Protein AF-A0A167V481-F1 (afdb_monomer_lite)

pLDDT: mean 86.29, std 13.54, range [40.38, 97.44]

Secondary structure (DSSP, 8-state):
----PPPP----GGGSBSSS-HHHHHHHHHHHHHHTT-HHHHHS-SPPPPPPP----------PPPPPPPPTT-SS--HHHHHHHHHHHHHHHHTTBS-TTTTT---SS-HHHHHHT-

Foldseek 3Di:
DDPLQDDADEDDPVQFAAVPPVVSVVVVLCVVCVVQLLNCQQQVVQPQDDPDDDDPDPDDDPPDDPDDADRSNDSHGHNVSQVVSQVSSLSNNVNRHPCCVVQQQDSVDTSNSSNVSD

Organism: NCBI:txid1759441

Sequence (118 aa):
MSSGIPSSWTLSEKDIFSGKKFPRFQLLLNIAAKARGVYGYLDGSITQPTPPIPTPDTAPLTTASPPDPTPWISTTPSSAEWVVRDAYTLSMIVNNVTDTAGLGVKTDGSAHEAYQSL

Structure (mmCIF, N/CA/C/O backbone):
data_AF-A0A167V481-F1
#
_entry.id   AF-A0A167V481-F1
#
loop_
_atom_site.group_PDB
_atom_site.id
_atom_site.type_symbol
_atom_site.label_atom_id
_atom_site.label_alt_id
_atom_site.label_comp_id
_atom_site.label_asym_id
_atom_site.label_entity_id
_atom_site.label_seq_id
_atom_site.pdbx_PDB_ins_code
_atom_site.Cartn_x
_atom_site.Cartn_y
_atom_site.Cartn_z
_atom_site.occupancy
_atom_site.B_iso_or_equiv
_atom_site.auth_seq_id
_atom_site.auth_comp_id
_atom_site.auth_asym_id
_atom_site.auth_atom_id
_atom_site.pdbx_PDB_model_num
ATOM 1 N N . MET A 1 1 ? 25.676 -4.968 0.255 1.00 40.38 1 MET A N 1
ATOM 2 C CA . MET A 1 1 ? 24.639 -4.592 -0.727 1.00 40.38 1 MET A CA 1
ATOM 3 C C . MET A 1 1 ? 23.360 -4.373 0.058 1.00 40.38 1 MET A C 1
ATOM 5 O O . MET A 1 1 ? 22.842 -5.331 0.609 1.00 40.38 1 MET A O 1
ATOM 9 N N . SER A 1 2 ? 22.956 -3.119 0.267 1.00 43.53 2 SER A N 1
ATOM 10 C CA . SER A 1 2 ? 21.758 -2.807 1.056 1.00 43.53 2 SER A CA 1
ATOM 11 C C . SER A 1 2 ? 20.537 -3.169 0.220 1.00 43.53 2 SER A C 1
ATOM 13 O O . SER A 1 2 ? 20.345 -2.575 -0.838 1.00 43.53 2 SER A O 1
ATOM 15 N N . SER A 1 3 ? 19.738 -4.141 0.657 1.00 54.25 3 SER A N 1
ATOM 16 C CA . SER A 1 3 ? 18.423 -4.404 0.071 1.00 54.25 3 SER A CA 1
ATOM 17 C C . SER A 1 3 ? 17.640 -3.090 0.095 1.00 54.25 3 SER A C 1
ATOM 19 O O . SER A 1 3 ? 17.400 -2.551 1.170 1.00 54.25 3 SER A O 1
ATOM 21 N N . GLY A 1 4 ? 17.309 -2.521 -1.066 1.00 75.38 4 GLY A N 1
ATOM 22 C CA . GLY A 1 4 ? 16.676 -1.197 -1.195 1.00 75.38 4 GLY A CA 1
ATOM 23 C C . GLY A 1 4 ? 15.232 -1.117 -0.684 1.00 75.38 4 GLY A C 1
ATOM 24 O O . GLY A 1 4 ? 14.501 -0.219 -1.088 1.00 75.38 4 GLY A O 1
ATOM 25 N N . ILE A 1 5 ? 14.810 -2.063 0.159 1.00 81.06 5 ILE A N 1
ATOM 26 C CA . ILE A 1 5 ? 13.472 -2.136 0.740 1.00 81.06 5 ILE A CA 1
ATOM 27 C C . ILE A 1 5 ? 13.448 -1.237 1.987 1.00 81.06 5 ILE A C 1
ATOM 29 O O . ILE A 1 5 ? 14.274 -1.428 2.885 1.00 81.06 5 ILE A O 1
ATOM 33 N N . PRO A 1 6 ? 12.529 -0.262 2.081 1.00 86.75 6 PRO A N 1
ATOM 34 C CA . PRO A 1 6 ? 12.387 0.573 3.263 1.00 86.75 6 PRO A CA 1
ATOM 35 C C . PRO A 1 6 ? 11.982 -0.244 4.493 1.00 86.75 6 PRO A C 1
ATOM 37 O O . PRO A 1 6 ? 11.333 -1.284 4.392 1.00 86.75 6 PRO A O 1
ATOM 40 N N . SER A 1 7 ? 12.298 0.267 5.683 1.00 89.25 7 SER A N 1
ATOM 41 C CA . SER A 1 7 ? 11.862 -0.352 6.937 1.00 89.25 7 SER A CA 1
ATOM 42 C C . SER A 1 7 ? 10.336 -0.422 7.033 1.00 89.25 7 SER A C 1
ATOM 44 O O . SER A 1 7 ? 9.617 0.462 6.543 1.00 89.25 7 SER A O 1
ATOM 46 N N . SER A 1 8 ? 9.838 -1.473 7.688 1.00 88.56 8 SER A N 1
ATOM 47 C CA . SER A 1 8 ? 8.413 -1.646 7.966 1.00 88.56 8 SER A CA 1
ATOM 48 C C . SER A 1 8 ? 7.833 -0.425 8.682 1.00 88.56 8 SER A C 1
ATOM 50 O O . SER A 1 8 ? 8.521 0.265 9.439 1.00 88.56 8 SER A O 1
ATOM 52 N N . TRP A 1 9 ? 6.553 -0.157 8.443 1.00 93.00 9 TRP A N 1
ATOM 53 C CA . TRP A 1 9 ? 5.825 0.928 9.090 1.00 93.00 9 TRP A CA 1
ATOM 54 C C . TRP A 1 9 ? 4.661 0.380 9.905 1.00 93.00 9 TRP A C 1
ATOM 56 O O . TRP A 1 9 ? 3.786 -0.301 9.370 1.00 93.00 9 TRP A O 1
ATOM 66 N N . THR A 1 10 ? 4.651 0.709 11.191 1.00 92.12 10 THR A N 1
ATOM 67 C CA . THR A 1 10 ? 3.576 0.371 12.118 1.00 92.12 10 THR A CA 1
ATOM 68 C C . THR A 1 10 ? 3.192 1.589 12.948 1.00 92.12 10 THR A C 1
ATOM 70 O O . THR A 1 10 ? 4.012 2.463 13.245 1.00 92.12 10 THR A O 1
ATOM 73 N N . LEU A 1 11 ? 1.915 1.662 13.293 1.00 90.12 11 LEU A N 1
ATOM 74 C CA . LEU A 1 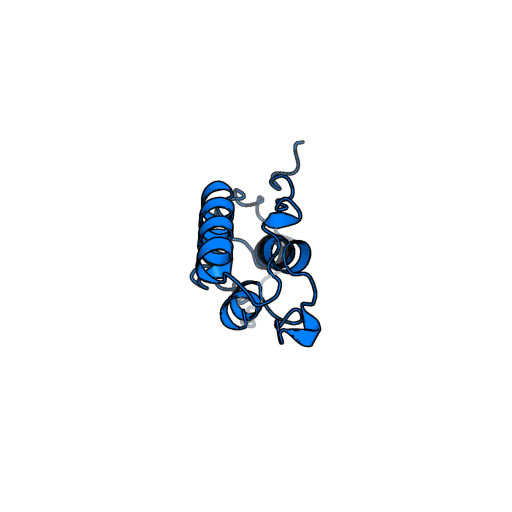11 ? 1.329 2.650 14.177 1.00 90.12 11 LEU A CA 1
ATOM 75 C C . LEU A 1 11 ? 1.453 2.182 15.628 1.00 90.12 11 LEU A C 1
ATOM 77 O O . LEU A 1 11 ? 1.536 0.992 15.923 1.00 90.12 11 LEU A O 1
ATOM 81 N N . SER A 1 12 ? 1.439 3.136 16.556 1.00 87.62 12 SER A N 1
ATOM 82 C CA . SER A 1 12 ? 1.223 2.810 17.966 1.00 87.62 12 SER A CA 1
ATOM 83 C C . SER A 1 12 ? -0.197 2.272 18.165 1.00 87.62 12 SER A C 1
ATOM 85 O O . SER A 1 12 ? -1.109 2.693 17.457 1.00 87.62 12 SER A O 1
ATOM 87 N N . GLU A 1 13 ? -0.413 1.432 19.179 1.00 84.56 13 GLU A N 1
ATOM 88 C CA . GLU A 1 13 ? -1.705 0.767 19.440 1.00 84.56 13 GLU A CA 1
ATOM 89 C C . GLU A 1 13 ? -2.918 1.713 19.422 1.00 84.56 13 GLU A C 1
ATOM 91 O O . GLU A 1 13 ? -3.966 1.388 18.875 1.00 84.56 13 GLU A O 1
ATOM 96 N N . LYS A 1 14 ? -2.760 2.933 19.950 1.00 83.94 14 LYS A N 1
ATOM 97 C CA . LYS A 1 14 ? -3.812 3.968 19.989 1.00 83.94 14 LYS A CA 1
ATOM 98 C C . LYS A 1 14 ? -4.277 4.474 18.613 1.00 83.94 14 LYS A C 1
ATOM 100 O O . LYS A 1 14 ? -5.325 5.120 18.532 1.00 83.94 14 LYS A O 1
ATOM 105 N N . ASP A 1 15 ? -3.465 4.269 17.578 1.00 85.56 15 ASP A N 1
ATOM 106 C CA . ASP A 1 15 ? -3.674 4.753 16.212 1.00 85.56 15 ASP A CA 1
ATOM 107 C C . ASP A 1 15 ? -3.987 3.605 15.227 1.00 85.56 15 ASP A C 1
ATOM 109 O O . ASP A 1 15 ? -4.314 3.891 14.076 1.00 85.56 15 ASP A O 1
ATOM 113 N N . ILE A 1 16 ? -3.946 2.335 15.665 1.00 88.31 16 ILE A N 1
ATOM 114 C CA . ILE A 1 16 ? -4.348 1.175 14.850 1.00 88.31 16 ILE A CA 1
ATOM 115 C C . ILE A 1 16 ? -5.826 1.308 14.454 1.00 88.31 16 ILE A C 1
ATOM 117 O O . ILE A 1 16 ? -6.690 1.664 15.268 1.00 88.31 16 ILE A O 1
ATOM 121 N N . PHE A 1 17 ? -6.127 1.018 13.189 1.00 88.81 17 PHE A N 1
ATOM 122 C CA . PHE A 1 17 ? -7.486 1.081 12.677 1.00 88.81 17 PHE A CA 1
ATOM 123 C C . PHE A 1 17 ? -8.325 -0.090 13.190 1.00 88.81 17 PHE A C 1
ATOM 125 O O . PHE A 1 17 ? -7.985 -1.257 13.020 1.00 88.81 17 PHE A O 1
ATOM 132 N N . SER A 1 18 ? -9.452 0.250 13.808 1.00 87.19 18 SER A N 1
ATOM 133 C CA . SER A 1 18 ? -10.422 -0.691 14.387 1.00 87.19 18 SER A CA 1
ATOM 134 C C . SER A 1 18 ? -11.827 -0.488 13.803 1.00 87.19 18 SER A C 1
ATOM 136 O O . SER A 1 18 ? -12.829 -0.683 14.486 1.00 87.19 18 SER A O 1
ATOM 138 N N . GLY A 1 19 ? -11.918 0.024 12.568 1.00 82.44 19 GLY A N 1
ATOM 139 C CA . GLY A 1 19 ? -13.182 0.450 11.949 1.00 82.44 19 GLY A CA 1
ATOM 140 C C . GLY A 1 19 ? -13.654 1.847 12.379 1.00 82.44 19 GLY A C 1
ATOM 141 O O . GLY A 1 19 ? -14.656 2.360 11.888 1.00 82.44 19 GLY A O 1
ATOM 142 N N . LYS A 1 20 ? -12.936 2.505 13.298 1.00 79.62 20 LYS A N 1
ATOM 143 C CA . LYS A 1 20 ? -13.208 3.876 13.761 1.00 79.62 20 LYS A CA 1
ATOM 144 C C . LYS A 1 20 ? -12.065 4.803 13.361 1.00 79.62 20 LYS A C 1
ATOM 146 O O . LYS A 1 20 ? -10.919 4.379 13.271 1.00 79.62 20 LYS A O 1
ATOM 151 N N . LYS A 1 21 ? -12.361 6.099 13.196 1.00 78.69 21 LYS A N 1
ATOM 152 C CA . LYS A 1 21 ? -11.372 7.146 12.856 1.00 78.69 21 LYS A CA 1
ATOM 153 C C . LYS A 1 21 ? -10.658 6.914 11.511 1.00 78.69 21 LYS A C 1
ATOM 155 O O . LYS A 1 21 ? -9.488 7.273 11.375 1.00 78.69 21 LYS A O 1
ATOM 160 N N . PHE A 1 22 ? -11.380 6.392 10.516 1.00 85.62 22 PHE A N 1
ATOM 161 C CA . PHE A 1 22 ? -10.861 6.164 9.162 1.00 85.62 22 PHE A CA 1
ATOM 162 C C . PHE A 1 22 ? -10.078 7.364 8.584 1.00 85.62 22 PHE A C 1
ATOM 164 O O . PHE A 1 22 ? -8.942 7.153 8.167 1.00 85.62 22 PHE A O 1
ATOM 171 N N . PRO A 1 23 ? -10.541 8.633 8.684 1.00 91.06 23 PRO A N 1
ATOM 172 C CA . PRO A 1 23 ? -9.787 9.767 8.135 1.00 91.06 23 PRO A CA 1
ATOM 173 C C . PRO A 1 23 ? -8.382 9.945 8.730 1.00 91.06 23 PRO A C 1
ATOM 175 O O . PRO A 1 23 ? -7.455 10.358 8.037 1.00 91.06 23 PRO A O 1
ATOM 178 N N . ARG A 1 24 ? -8.196 9.625 10.021 1.00 90.88 24 ARG A N 1
ATOM 179 C CA . ARG A 1 24 ? -6.885 9.721 10.680 1.00 90.88 24 ARG A CA 1
ATOM 180 C C . ARG A 1 24 ? -5.961 8.603 10.216 1.00 90.88 24 ARG A C 1
ATOM 182 O O . ARG A 1 24 ? -4.806 8.875 9.902 1.00 90.88 24 ARG A O 1
ATOM 189 N N . PHE A 1 25 ? -6.466 7.373 10.171 1.00 92.19 25 PHE A N 1
ATOM 190 C CA . PHE A 1 25 ? -5.708 6.232 9.667 1.00 92.19 25 PHE A CA 1
ATOM 191 C C . PHE A 1 25 ? -5.291 6.449 8.204 1.00 92.19 25 PHE A C 1
ATOM 193 O O . PHE A 1 25 ? -4.107 6.359 7.884 1.00 92.19 25 PHE A O 1
ATOM 200 N N . GLN A 1 26 ? -6.237 6.854 7.353 1.00 93.94 26 GLN A N 1
ATOM 201 C CA . GLN A 1 26 ? -6.004 7.143 5.940 1.00 93.94 26 GLN A CA 1
ATOM 202 C C . GLN A 1 26 ? -4.940 8.233 5.742 1.00 93.94 26 GLN A C 1
ATOM 204 O O . GLN A 1 26 ? -4.039 8.079 4.918 1.00 93.94 26 GLN A O 1
ATOM 209 N N . LEU A 1 27 ? -4.992 9.317 6.525 1.00 94.62 27 LEU A N 1
ATOM 210 C CA . LEU A 1 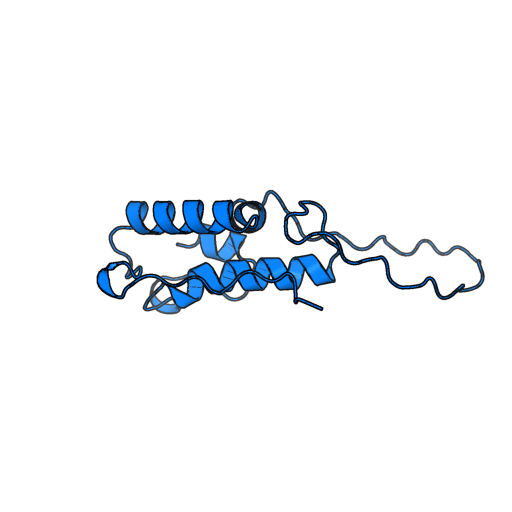27 ? -3.979 10.374 6.491 1.00 94.62 27 LEU A CA 1
ATOM 211 C C . LEU A 1 27 ? -2.577 9.831 6.806 1.00 94.62 27 LEU A C 1
ATOM 213 O O . LEU A 1 27 ? -1.626 10.119 6.077 1.00 94.62 27 LEU A O 1
ATOM 217 N N . LEU A 1 28 ? -2.448 9.052 7.884 1.00 95.44 28 LEU A N 1
ATOM 218 C CA . LEU A 1 28 ? -1.166 8.500 8.325 1.00 95.44 28 LEU A CA 1
ATOM 219 C C . LEU A 1 28 ? -0.597 7.506 7.305 1.00 95.44 28 LEU A C 1
ATOM 221 O O . LEU A 1 28 ? 0.585 7.600 6.968 1.00 95.44 28 LEU A O 1
ATOM 225 N N . LEU A 1 29 ? -1.440 6.619 6.768 1.00 96.25 29 LEU A N 1
ATOM 226 C CA . LEU A 1 29 ? -1.065 5.663 5.725 1.00 96.25 29 LEU A CA 1
ATOM 227 C C . LEU A 1 29 ? -0.584 6.383 4.459 1.00 96.25 29 LEU A C 1
ATOM 229 O O . LEU A 1 29 ? 0.495 6.078 3.949 1.00 96.25 29 LEU A O 1
ATOM 233 N N . ASN A 1 30 ? -1.319 7.399 3.998 1.00 96.75 30 ASN A N 1
ATOM 234 C CA . ASN A 1 30 ? -0.954 8.162 2.805 1.00 96.75 30 ASN A CA 1
ATOM 235 C C . ASN A 1 30 ? 0.389 8.892 2.975 1.00 96.75 30 ASN A C 1
ATOM 237 O O . ASN A 1 30 ? 1.213 8.885 2.059 1.00 96.75 30 ASN A O 1
ATOM 241 N N . ILE A 1 31 ? 0.638 9.508 4.137 1.00 96.56 31 ILE A N 1
ATOM 242 C CA . ILE A 1 31 ? 1.924 10.164 4.434 1.00 96.56 31 ILE A CA 1
ATOM 243 C C . ILE A 1 31 ? 3.057 9.133 4.449 1.00 96.56 31 ILE A C 1
ATOM 245 O O . ILE A 1 31 ? 4.095 9.351 3.820 1.00 96.56 31 ILE A O 1
ATOM 249 N N . ALA A 1 32 ? 2.858 8.002 5.129 1.00 96.56 32 ALA A N 1
ATOM 250 C CA . ALA A 1 32 ? 3.869 6.958 5.236 1.00 96.56 32 ALA A CA 1
ATOM 251 C C . ALA A 1 32 ? 4.215 6.342 3.872 1.00 96.56 32 ALA A C 1
ATOM 253 O O . ALA A 1 32 ? 5.395 6.119 3.591 1.00 96.56 32 ALA A O 1
ATOM 254 N N . ALA A 1 33 ? 3.211 6.114 3.021 1.00 96.50 33 ALA A N 1
ATOM 255 C CA . ALA A 1 33 ? 3.389 5.570 1.679 1.00 96.50 33 ALA A CA 1
ATOM 256 C C . ALA A 1 33 ? 4.117 6.553 0.752 1.00 96.50 33 ALA A C 1
ATOM 258 O O . ALA A 1 33 ? 5.031 6.155 0.028 1.00 96.50 33 ALA A O 1
ATOM 259 N N . LYS A 1 34 ? 3.782 7.851 0.818 1.00 96.25 34 LYS A N 1
ATOM 260 C CA . LYS A 1 34 ? 4.497 8.907 0.077 1.00 96.25 34 LYS A CA 1
ATOM 261 C C . LYS A 1 34 ? 5.957 9.009 0.506 1.00 96.25 34 LYS A C 1
ATOM 263 O O . LYS A 1 34 ? 6.835 9.032 -0.349 1.00 96.25 34 LYS A O 1
ATOM 268 N N . ALA A 1 35 ? 6.228 8.979 1.812 1.00 94.94 35 ALA A N 1
ATOM 269 C CA . ALA A 1 35 ? 7.592 9.006 2.346 1.00 94.94 35 ALA A CA 1
ATOM 270 C C . ALA A 1 35 ? 8.444 7.799 1.903 1.00 94.94 35 ALA A C 1
ATOM 272 O O . ALA A 1 35 ? 9.669 7.875 1.904 1.00 94.94 35 ALA A O 1
ATOM 273 N N . ARG A 1 36 ? 7.798 6.691 1.521 1.00 94.75 36 ARG A N 1
ATOM 274 C CA . ARG A 1 36 ? 8.436 5.445 1.070 1.00 94.75 36 ARG A CA 1
ATOM 275 C C . ARG A 1 36 ? 8.390 5.242 -0.443 1.00 94.75 36 ARG A C 1
ATOM 277 O O . ARG A 1 36 ? 8.872 4.220 -0.912 1.00 94.75 36 ARG A O 1
ATOM 284 N N . GLY A 1 37 ? 7.814 6.175 -1.202 1.00 94.81 37 GLY A N 1
ATOM 285 C CA . GLY A 1 37 ? 7.695 6.065 -2.659 1.00 94.81 37 GLY A CA 1
ATOM 286 C C . GLY A 1 37 ? 6.746 4.965 -3.147 1.00 94.81 37 GLY A C 1
ATOM 287 O O . GLY A 1 37 ? 6.852 4.553 -4.294 1.00 94.81 37 GLY A O 1
ATOM 288 N N . VAL A 1 38 ? 5.823 4.491 -2.303 1.00 96.50 38 VAL A N 1
ATOM 289 C CA . VAL A 1 38 ? 4.883 3.404 -2.645 1.00 96.50 38 VAL A CA 1
ATOM 290 C C . VAL A 1 38 ? 3.424 3.853 -2.730 1.00 96.50 38 VAL A C 1
ATOM 292 O O . VAL A 1 38 ? 2.522 3.040 -2.890 1.00 96.50 38 VAL A O 1
ATOM 295 N N . TYR A 1 39 ? 3.166 5.161 -2.663 1.00 97.31 39 TYR A N 1
ATOM 296 C CA . TYR A 1 39 ? 1.806 5.701 -2.773 1.00 97.31 39 TYR A CA 1
ATOM 297 C C . TYR A 1 39 ? 1.091 5.266 -4.064 1.00 97.31 39 TYR A C 1
ATOM 299 O O . TYR A 1 39 ? -0.109 5.016 -4.030 1.00 97.31 39 TYR A O 1
ATOM 307 N N . GLY A 1 40 ? 1.837 5.085 -5.159 1.00 96.88 40 GLY A N 1
ATOM 308 C CA . GLY A 1 40 ? 1.283 4.644 -6.438 1.00 96.88 40 GLY A CA 1
ATOM 309 C C . GLY A 1 40 ? 0.651 3.244 -6.430 1.00 96.88 40 GLY A C 1
ATOM 310 O O . GLY A 1 40 ? -0.189 2.937 -7.269 1.00 96.88 40 GLY A O 1
ATOM 311 N N . TYR A 1 41 ? 1.029 2.396 -5.468 1.00 97.25 41 TYR A N 1
ATOM 312 C CA . TYR A 1 41 ? 0.420 1.077 -5.264 1.00 97.25 41 TYR A CA 1
ATOM 313 C C . TYR A 1 41 ? -0.880 1.172 -4.451 1.00 97.25 41 TYR A C 1
ATOM 315 O O . TYR A 1 41 ? -1.748 0.321 -4.594 1.00 97.25 41 TYR A O 1
ATOM 323 N N . LEU A 1 42 ? -1.047 2.216 -3.624 1.00 96.75 42 LEU A N 1
ATOM 324 C CA . LEU A 1 42 ? -2.303 2.475 -2.907 1.00 96.75 42 LEU A CA 1
ATOM 325 C C . LEU A 1 42 ? -3.354 3.103 -3.823 1.00 96.75 42 LEU A C 1
ATOM 327 O O . LEU A 1 42 ? -4.512 2.693 -3.808 1.00 96.75 42 LEU A O 1
ATOM 331 N N . ASP A 1 43 ? -2.971 4.109 -4.612 1.00 96.69 43 ASP A N 1
ATOM 332 C CA . ASP A 1 43 ? -3.908 4.815 -5.496 1.00 96.69 43 ASP A CA 1
ATOM 333 C C . ASP A 1 43 ? -4.144 4.102 -6.838 1.00 96.69 43 ASP A C 1
ATOM 335 O O . ASP A 1 43 ? -5.071 4.463 -7.560 1.00 96.69 43 ASP A O 1
ATOM 339 N N . GLY A 1 44 ? -3.353 3.066 -7.137 1.00 95.44 44 GLY A N 1
ATOM 340 C CA . GLY A 1 44 ? -3.469 2.253 -8.346 1.00 95.44 44 GLY A CA 1
ATOM 341 C C . GLY A 1 44 ? -2.783 2.852 -9.578 1.00 95.44 44 GLY A C 1
ATOM 342 O O . GLY A 1 44 ? -2.915 2.303 -10.670 1.00 95.44 44 GLY A O 1
ATOM 343 N N . SER A 1 45 ? -2.040 3.954 -9.437 1.00 97.00 45 SER A N 1
ATOM 344 C CA . SER A 1 45 ? -1.304 4.573 -10.550 1.00 97.00 45 SER A CA 1
ATOM 345 C C . SER A 1 45 ? -0.106 3.745 -11.033 1.00 97.00 45 SER A C 1
ATOM 347 O O . SER A 1 45 ? 0.299 3.883 -12.188 1.00 97.00 45 SER A O 1
ATOM 349 N N . ILE A 1 46 ? 0.447 2.868 -10.188 1.00 96.38 46 ILE A N 1
ATOM 350 C CA . ILE A 1 46 ? 1.491 1.905 -10.566 1.00 96.38 46 ILE A CA 1
ATOM 351 C C . ILE A 1 46 ? 0.842 0.534 -10.776 1.00 96.38 46 ILE A C 1
ATOM 353 O O . ILE A 1 46 ? 0.692 -0.260 -9.847 1.00 96.38 46 ILE A O 1
ATOM 357 N N . THR A 1 47 ? 0.462 0.243 -12.016 1.00 94.38 47 THR A N 1
ATOM 358 C CA . THR A 1 47 ? -0.156 -1.033 -12.404 1.00 94.38 47 THR A CA 1
ATOM 359 C C . THR A 1 47 ? 0.878 -2.130 -12.628 1.00 94.38 47 THR A C 1
ATOM 361 O O . THR A 1 47 ? 1.998 -1.850 -13.063 1.00 94.38 47 THR A O 1
ATOM 364 N N . GLN A 1 48 ? 0.487 -3.388 -12.412 1.00 92.75 48 GLN A N 1
ATOM 365 C CA . GLN A 1 48 ? 1.349 -4.528 -12.708 1.00 92.75 48 GLN A CA 1
ATOM 366 C C . GLN A 1 48 ? 1.727 -4.543 -14.201 1.00 92.75 48 GLN A C 1
ATOM 368 O O . GLN A 1 48 ? 0.837 -4.539 -15.058 1.00 92.75 48 GLN A O 1
ATOM 373 N N . PRO A 1 49 ? 3.027 -4.586 -14.545 1.00 89.81 49 PRO A N 1
ATOM 374 C CA . PRO A 1 49 ? 3.455 -4.706 -15.931 1.00 89.81 49 PRO A CA 1
ATOM 375 C C . PRO A 1 49 ? 2.921 -6.001 -16.548 1.00 89.81 49 PRO A C 1
ATOM 377 O O . PRO A 1 49 ? 3.156 -7.093 -16.022 1.00 89.81 49 PRO A O 1
ATOM 380 N N . THR A 1 50 ? 2.230 -5.886 -17.682 1.00 82.12 50 THR A N 1
ATOM 381 C CA . THR A 1 50 ? 1.823 -7.050 -18.478 1.00 82.12 50 THR A CA 1
ATOM 382 C C . THR A 1 50 ? 3.045 -7.572 -19.239 1.00 82.12 50 THR A C 1
ATOM 384 O O . THR A 1 50 ? 3.687 -6.785 -19.940 1.00 82.12 50 THR A O 1
ATOM 387 N N . PRO A 1 51 ? 3.410 -8.862 -19.118 1.00 68.00 51 PRO A N 1
ATOM 388 C CA . PRO A 1 51 ? 4.491 -9.414 -19.921 1.00 68.00 51 PRO A CA 1
ATOM 389 C C . PRO A 1 51 ? 4.123 -9.330 -21.411 1.00 68.00 51 PRO A C 1
ATOM 391 O O . PRO A 1 51 ? 2.962 -9.563 -21.763 1.00 68.00 51 PRO A O 1
ATOM 394 N N . PRO A 1 52 ? 5.074 -8.998 -22.301 1.00 65.38 52 PRO A N 1
ATOM 395 C CA . PRO A 1 52 ? 4.807 -9.008 -23.731 1.00 65.38 52 PRO A CA 1
ATOM 396 C C . PRO A 1 52 ? 4.364 -10.411 -24.164 1.00 65.38 52 PRO A C 1
ATOM 398 O O . PRO A 1 52 ? 4.971 -11.412 -23.779 1.00 65.38 52 PRO A O 1
ATOM 401 N N . ILE A 1 53 ? 3.294 -10.481 -24.959 1.00 67.06 53 ILE A N 1
ATOM 402 C CA . ILE A 1 53 ? 2.850 -11.727 -25.591 1.00 67.06 53 ILE A CA 1
ATOM 403 C C . ILE A 1 53 ? 3.986 -12.194 -26.511 1.00 67.06 53 ILE A C 1
ATOM 405 O O . ILE A 1 53 ? 4.432 -11.397 -27.340 1.00 67.06 53 ILE A O 1
ATOM 409 N N . PRO A 1 54 ? 4.469 -13.444 -26.397 1.00 58.69 54 PRO A N 1
ATOM 410 C CA . PRO A 1 54 ? 5.500 -13.940 -27.292 1.00 58.69 54 PRO A CA 1
ATOM 411 C C . PRO A 1 54 ? 4.946 -13.993 -28.720 1.00 58.69 54 PRO A C 1
ATOM 413 O O . PRO A 1 54 ? 4.097 -14.824 -29.043 1.00 58.69 54 PRO A O 1
ATOM 416 N N . THR A 1 55 ? 5.416 -13.096 -29.584 1.00 55.50 55 THR A N 1
ATOM 417 C CA . THR A 1 55 ? 5.291 -13.255 -31.031 1.00 55.50 55 THR A CA 1
ATOM 418 C C . THR A 1 55 ? 6.189 -14.417 -31.463 1.00 55.50 55 THR A C 1
ATOM 420 O O . THR A 1 55 ? 7.339 -14.482 -31.023 1.00 55.50 55 THR A O 1
ATOM 423 N N . PRO A 1 56 ? 5.704 -15.356 -32.296 1.00 56.91 56 PRO A N 1
ATOM 424 C CA . PRO A 1 56 ? 6.539 -16.427 -32.818 1.00 56.91 56 PRO A CA 1
ATOM 425 C C . PRO A 1 56 ? 7.519 -15.832 -33.833 1.00 56.91 56 PRO A C 1
ATOM 427 O O . PRO A 1 56 ? 7.201 -15.725 -35.013 1.00 56.91 56 PRO A O 1
ATOM 430 N N . ASP A 1 57 ? 8.696 -15.419 -33.367 1.00 55.22 57 ASP A N 1
ATOM 431 C CA . ASP A 1 57 ? 9.805 -15.038 -34.234 1.00 55.22 57 ASP A CA 1
ATOM 432 C C . ASP A 1 57 ? 10.954 -16.039 -34.082 1.00 55.22 57 ASP A C 1
ATOM 434 O O . ASP A 1 57 ? 11.354 -16.423 -32.979 1.00 55.22 57 ASP A O 1
ATOM 438 N N . THR A 1 58 ? 11.435 -16.526 -35.221 1.00 54.31 58 THR A N 1
ATOM 439 C CA . THR A 1 58 ? 12.375 -17.650 -35.344 1.00 54.31 58 THR A CA 1
ATOM 440 C C . THR A 1 58 ? 13.807 -17.138 -35.173 1.00 54.31 58 THR A C 1
ATOM 442 O O . THR A 1 58 ? 14.611 -17.188 -36.102 1.00 54.31 58 THR A O 1
ATOM 445 N N . ALA A 1 59 ? 14.128 -16.604 -33.994 1.00 61.50 59 ALA A N 1
ATOM 446 C CA . ALA A 1 59 ? 15.473 -16.144 -33.654 1.00 61.50 59 ALA A CA 1
ATOM 447 C C . ALA A 1 59 ? 16.093 -17.025 -32.549 1.00 61.50 59 ALA A C 1
ATOM 449 O O . ALA A 1 59 ? 15.380 -17.453 -31.638 1.00 61.50 59 ALA A O 1
ATOM 450 N N . PRO A 1 60 ? 17.408 -17.321 -32.597 1.00 53.94 60 PRO A N 1
ATOM 451 C CA . PRO A 1 60 ? 18.073 -18.110 -31.561 1.00 53.94 60 PRO A CA 1
ATOM 452 C C . PRO A 1 60 ? 17.915 -17.448 -30.187 1.00 53.94 60 PRO A C 1
ATOM 454 O O . PRO A 1 60 ? 18.150 -16.247 -30.062 1.00 53.94 60 PRO A O 1
ATOM 457 N N . LEU A 1 61 ? 17.565 -18.232 -29.157 1.00 58.78 61 LEU A N 1
ATOM 458 C CA . LEU A 1 61 ? 17.582 -17.795 -27.757 1.00 58.78 61 LEU A CA 1
ATOM 459 C C . LEU A 1 61 ? 19.017 -17.399 -27.370 1.00 58.78 61 LEU A C 1
ATOM 461 O O . LEU A 1 61 ? 19.816 -18.225 -26.928 1.00 58.78 61 LEU A O 1
ATOM 465 N N . THR A 1 62 ? 19.362 -16.126 -27.512 1.00 56.94 62 THR A N 1
ATOM 466 C CA . THR A 1 62 ? 20.413 -15.528 -26.698 1.00 56.94 62 THR A CA 1
ATOM 467 C C . THR A 1 62 ? 19.828 -15.329 -25.307 1.00 56.94 62 THR A C 1
ATOM 469 O O . THR A 1 62 ? 18.885 -14.564 -25.120 1.00 56.94 62 THR A O 1
ATOM 472 N N . THR A 1 63 ? 20.357 -16.054 -24.319 1.00 57.41 63 THR A N 1
ATOM 473 C CA . THR A 1 63 ? 20.046 -15.836 -22.901 1.00 57.41 63 THR A CA 1
ATOM 474 C C . THR A 1 63 ? 20.471 -14.417 -22.533 1.00 57.41 63 THR A C 1
ATOM 476 O O . THR A 1 63 ? 21.633 -14.169 -22.213 1.00 57.41 63 THR A O 1
ATOM 479 N N . ALA A 1 64 ? 19.550 -13.462 -22.647 1.00 63.75 64 ALA A N 1
ATOM 480 C CA . ALA A 1 64 ? 19.771 -12.102 -22.194 1.00 63.75 64 ALA A CA 1
ATOM 481 C C . ALA A 1 64 ? 19.944 -12.123 -20.670 1.00 63.75 64 ALA A C 1
ATOM 483 O O . ALA A 1 64 ? 19.178 -12.773 -19.956 1.00 63.75 64 ALA A O 1
ATOM 484 N N . SER A 1 65 ? 20.973 -11.432 -20.178 1.00 65.06 65 SER A N 1
ATOM 485 C CA . SER A 1 65 ? 21.151 -11.206 -18.744 1.00 65.06 65 SER A CA 1
ATOM 486 C C . SER A 1 65 ? 19.886 -10.541 -18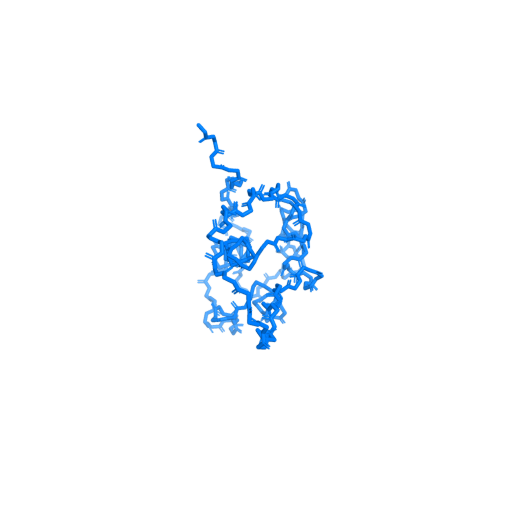.181 1.00 65.06 65 SER A C 1
ATOM 488 O O . SER A 1 65 ? 19.295 -9.715 -18.885 1.00 65.06 65 SER A O 1
ATOM 490 N N . PRO A 1 66 ? 19.442 -10.881 -16.954 1.00 68.19 66 PRO A N 1
ATOM 491 C CA . PRO A 1 66 ? 18.296 -10.212 -16.354 1.00 68.19 66 PRO A CA 1
ATOM 492 C C . PRO A 1 66 ? 18.529 -8.694 -16.330 1.00 68.19 66 PRO A C 1
ATOM 494 O O . PRO A 1 66 ? 19.669 -8.266 -16.123 1.00 68.19 66 PRO A O 1
ATOM 497 N N . PRO A 1 67 ? 17.478 -7.889 -16.567 1.00 71.94 67 PRO A N 1
ATOM 498 C CA . PRO A 1 67 ? 17.595 -6.440 -16.514 1.00 71.94 67 PRO A CA 1
ATOM 499 C C . PRO A 1 67 ? 18.063 -6.001 -15.125 1.00 71.94 67 PRO A C 1
ATOM 501 O O . PRO A 1 67 ? 17.723 -6.630 -14.119 1.00 71.94 67 PRO A O 1
ATOM 504 N N . ASP A 1 68 ? 18.831 -4.913 -15.079 1.00 79.44 68 ASP A N 1
ATOM 505 C CA . ASP A 1 68 ? 19.251 -4.317 -13.816 1.00 79.44 68 ASP A CA 1
ATOM 506 C C . ASP A 1 68 ? 18.029 -3.942 -12.957 1.00 79.44 68 ASP A C 1
ATOM 508 O O . ASP A 1 68 ? 17.013 -3.480 -13.492 1.00 79.44 68 ASP A O 1
ATOM 512 N N . PRO A 1 69 ? 18.106 -4.122 -11.625 1.00 83.06 69 PRO A N 1
ATOM 513 C CA . PRO A 1 69 ? 17.011 -3.780 -10.732 1.00 83.06 69 PRO A CA 1
ATOM 514 C C . PRO A 1 69 ? 16.703 -2.284 -10.814 1.00 83.06 69 PRO A C 1
ATOM 516 O O . PRO A 1 69 ? 17.595 -1.432 -10.773 1.00 83.06 69 PRO A O 1
ATOM 519 N N . THR A 1 70 ? 15.418 -1.956 -10.890 1.00 88.50 70 THR A N 1
ATOM 520 C CA . THR A 1 70 ? 14.965 -0.570 -10.893 1.00 88.50 70 THR A CA 1
ATOM 521 C C . THR A 1 70 ? 15.095 0.034 -9.491 1.00 88.50 70 THR A C 1
ATOM 523 O O . THR A 1 70 ? 14.961 -0.667 -8.481 1.00 88.50 70 THR A O 1
ATOM 526 N N . PRO A 1 71 ? 15.295 1.359 -9.378 1.00 89.88 71 PRO A N 1
ATOM 527 C CA . PRO A 1 71 ? 15.234 2.036 -8.089 1.00 89.88 71 PRO A CA 1
ATOM 528 C C . PRO A 1 71 ? 13.900 1.770 -7.381 1.00 89.88 71 PRO A C 1
ATOM 530 O O . PRO A 1 71 ? 12.852 1.712 -8.029 1.00 89.88 71 PRO A O 1
ATOM 533 N N . TRP A 1 72 ? 13.921 1.681 -6.047 1.00 90.56 72 TRP A N 1
ATOM 534 C CA . TRP A 1 72 ? 12.725 1.417 -5.231 1.00 90.56 72 TRP A CA 1
ATOM 535 C C . TRP A 1 72 ? 11.563 2.381 -5.521 1.00 90.56 72 TRP A C 1
ATOM 537 O O . TRP A 1 72 ? 10.408 1.977 -5.592 1.00 90.56 72 TRP A O 1
ATOM 547 N N . ILE A 1 73 ? 11.888 3.652 -5.751 1.00 90.25 73 ILE A N 1
ATOM 548 C CA . ILE A 1 73 ? 10.926 4.723 -6.041 1.00 90.25 73 ILE A CA 1
ATOM 549 C C . ILE A 1 73 ? 10.453 4.752 -7.505 1.00 90.25 73 ILE A C 1
ATOM 551 O O . ILE A 1 73 ? 9.754 5.683 -7.897 1.00 90.25 73 ILE A O 1
ATOM 555 N N . SER A 1 74 ? 10.872 3.789 -8.335 1.00 90.94 74 SER A N 1
ATOM 556 C CA . SER A 1 74 ? 10.449 3.714 -9.736 1.00 90.94 74 SER A CA 1
ATOM 557 C C . SER A 1 74 ? 8.942 3.484 -9.841 1.00 90.94 74 SER A C 1
ATOM 559 O O . SER A 1 74 ? 8.388 2.613 -9.164 1.00 90.94 74 SER A O 1
ATOM 561 N N . THR A 1 75 ? 8.306 4.235 -10.739 1.00 92.56 75 THR A N 1
ATOM 562 C CA . THR A 1 75 ? 6.897 4.079 -11.126 1.00 92.56 75 THR A CA 1
ATOM 563 C C . THR A 1 75 ? 6.700 3.047 -12.237 1.00 92.56 75 THR A C 1
ATOM 565 O O . THR A 1 75 ? 5.568 2.709 -12.565 1.00 92.56 75 THR A O 1
ATOM 568 N N . THR A 1 76 ? 7.789 2.522 -12.802 1.00 92.19 76 THR A N 1
ATOM 569 C CA . THR A 1 76 ? 7.797 1.508 -13.865 1.00 92.19 76 THR A CA 1
ATOM 570 C C . THR A 1 76 ? 8.671 0.312 -13.462 1.00 92.19 76 THR A C 1
ATOM 572 O O . THR A 1 76 ? 9.720 0.071 -14.065 1.00 92.19 76 THR A O 1
ATOM 575 N N . PRO A 1 77 ? 8.306 -0.420 -12.391 1.00 9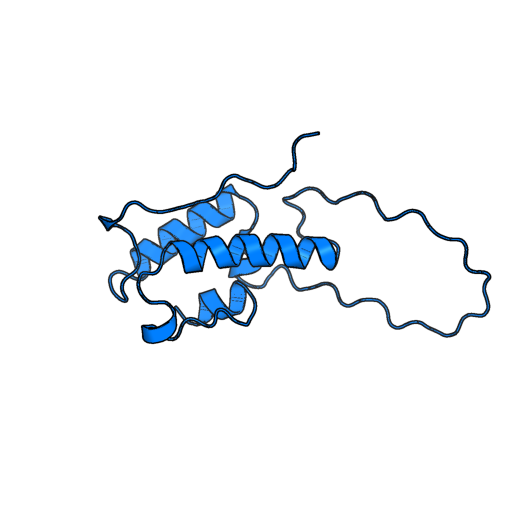1.94 77 PRO A N 1
ATOM 576 C CA . PRO A 1 77 ? 9.028 -1.622 -11.975 1.00 91.94 77 PRO A CA 1
ATOM 577 C C . PRO A 1 77 ? 8.881 -2.748 -13.010 1.00 91.94 77 PRO A C 1
ATOM 579 O O . PRO A 1 77 ? 7.958 -2.746 -13.823 1.00 91.94 77 PRO A O 1
ATOM 582 N N . SER A 1 78 ? 9.742 -3.761 -12.942 1.00 90.69 78 SER A N 1
ATOM 583 C CA . SER A 1 78 ? 9.461 -5.066 -13.555 1.00 90.69 78 SER A CA 1
ATOM 584 C C . SER A 1 78 ? 8.306 -5.782 -12.836 1.00 90.69 78 SER A C 1
ATOM 586 O O . SER A 1 78 ? 7.934 -5.426 -11.719 1.00 90.69 78 SER A O 1
ATOM 588 N N . SER A 1 79 ? 7.746 -6.834 -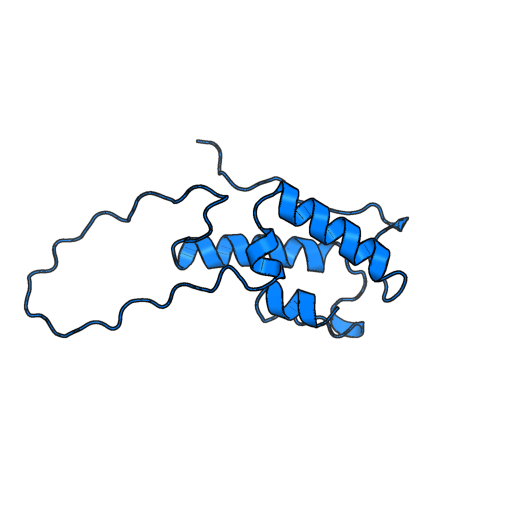13.446 1.00 90.19 79 SER A N 1
ATOM 589 C CA . SER A 1 79 ? 6.638 -7.593 -12.838 1.00 90.19 79 SER A CA 1
ATOM 590 C C . SER A 1 79 ? 7.006 -8.183 -11.466 1.00 90.19 79 SER A C 1
ATOM 592 O O . SER A 1 79 ? 6.229 -8.086 -10.521 1.00 90.19 79 SER A O 1
ATOM 594 N N . ALA A 1 80 ? 8.224 -8.713 -11.316 1.00 89.69 80 ALA A N 1
ATOM 595 C CA . ALA A 1 80 ? 8.694 -9.264 -10.044 1.00 89.69 80 ALA A CA 1
ATOM 596 C C . ALA A 1 80 ? 8.874 -8.178 -8.968 1.00 89.69 80 ALA A C 1
ATOM 598 O O . ALA A 1 80 ? 8.497 -8.367 -7.813 1.00 89.69 80 ALA A O 1
ATOM 599 N N . GLU A 1 81 ? 9.420 -7.021 -9.344 1.00 92.12 81 GLU A N 1
ATOM 600 C CA . GLU A 1 81 ? 9.573 -5.888 -8.428 1.00 92.12 81 GLU A CA 1
ATOM 601 C C . GLU A 1 81 ? 8.227 -5.298 -8.016 1.00 92.12 81 GLU A C 1
ATOM 603 O O . GLU A 1 81 ? 8.067 -4.919 -6.855 1.00 92.12 81 GLU A O 1
ATOM 608 N N . TRP A 1 82 ? 7.267 -5.246 -8.944 1.00 94.75 82 TRP A N 1
ATOM 609 C CA . TRP A 1 82 ? 5.909 -4.799 -8.668 1.00 94.75 82 TRP A CA 1
ATOM 610 C C . TRP A 1 82 ? 5.278 -5.645 -7.559 1.00 94.75 82 TRP A C 1
ATOM 612 O O . TRP A 1 82 ? 4.805 -5.080 -6.581 1.00 94.75 82 TRP A O 1
ATOM 622 N N . VAL A 1 83 ? 5.374 -6.980 -7.641 1.00 94.56 83 VAL A N 1
ATOM 623 C CA . VAL A 1 83 ? 4.820 -7.899 -6.626 1.00 94.56 83 VAL A CA 1
ATOM 624 C C . VAL A 1 83 ? 5.406 -7.632 -5.238 1.00 94.56 83 VAL A C 1
ATOM 626 O O . VAL A 1 83 ? 4.674 -7.577 -4.254 1.00 94.56 83 VAL A O 1
ATOM 629 N N . VAL A 1 84 ? 6.723 -7.428 -5.138 1.00 94.19 84 VAL A N 1
ATOM 630 C CA . VAL A 1 84 ? 7.376 -7.170 -3.842 1.00 94.19 84 VAL A CA 1
ATOM 631 C C . VAL A 1 84 ? 6.961 -5.813 -3.263 1.00 94.19 84 VAL A C 1
ATOM 633 O O . VAL A 1 84 ? 6.741 -5.697 -2.056 1.00 94.19 84 VAL A O 1
ATOM 636 N N . ARG A 1 85 ? 6.854 -4.780 -4.104 1.00 95.75 85 ARG A N 1
ATOM 637 C CA . ARG A 1 85 ? 6.481 -3.418 -3.683 1.00 95.75 85 ARG A CA 1
ATOM 638 C C . ARG A 1 85 ? 4.995 -3.308 -3.338 1.00 95.75 85 ARG A C 1
ATOM 640 O O . ARG A 1 85 ? 4.647 -2.637 -2.365 1.00 95.75 85 ARG A O 1
ATOM 647 N N . ASP A 1 86 ? 4.140 -4.010 -4.072 1.00 97.00 86 ASP A N 1
ATOM 648 C CA . ASP A 1 86 ? 2.720 -4.138 -3.761 1.00 97.00 86 ASP A CA 1
ATOM 649 C C . ASP A 1 86 ? 2.523 -4.884 -2.434 1.00 97.00 86 ASP A C 1
ATOM 651 O O . ASP A 1 86 ? 1.914 -4.338 -1.518 1.00 97.00 86 ASP A O 1
ATOM 655 N N . ALA A 1 87 ? 3.174 -6.038 -2.241 1.00 96.06 87 ALA A N 1
ATOM 656 C CA . ALA A 1 87 ? 3.120 -6.785 -0.980 1.00 96.06 87 ALA A CA 1
ATOM 657 C C . ALA A 1 87 ? 3.646 -5.971 0.217 1.00 96.06 87 ALA A C 1
ATOM 659 O O . ALA A 1 87 ? 3.070 -6.004 1.309 1.00 96.06 87 ALA A O 1
ATOM 660 N N . TYR A 1 88 ? 4.715 -5.192 0.021 1.00 96.38 88 TYR A N 1
ATOM 661 C CA . TYR A 1 88 ? 5.197 -4.247 1.028 1.00 96.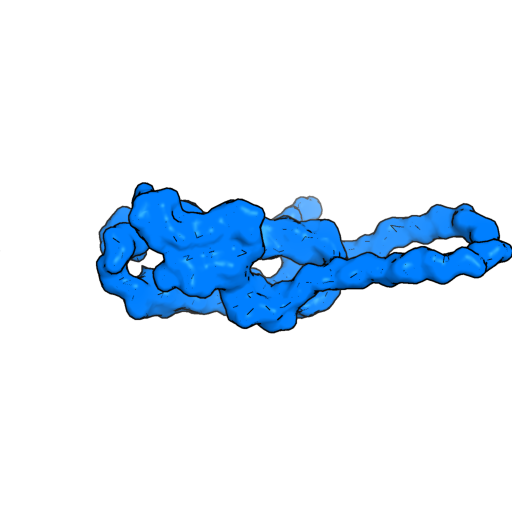38 88 TYR A CA 1
ATOM 662 C C . TYR A 1 88 ? 4.113 -3.227 1.401 1.00 96.38 88 TYR A C 1
ATOM 664 O O . TYR A 1 88 ? 3.867 -2.985 2.584 1.00 96.38 88 TYR A O 1
ATOM 672 N N . THR A 1 89 ? 3.430 -2.666 0.406 1.00 97.44 89 THR A N 1
ATOM 673 C CA . THR A 1 89 ? 2.358 -1.684 0.608 1.00 97.44 89 THR A CA 1
ATOM 674 C C . THR A 1 89 ? 1.139 -2.310 1.286 1.00 97.44 89 THR A C 1
ATOM 676 O O . THR A 1 89 ? 0.606 -1.736 2.235 1.00 97.44 89 THR A O 1
ATOM 679 N N . LEU A 1 90 ? 0.752 -3.523 0.891 1.00 97.06 90 LEU A N 1
ATOM 680 C CA . LEU A 1 90 ? -0.310 -4.293 1.535 1.00 97.06 90 LEU A CA 1
ATOM 681 C C . LEU A 1 90 ? 0.015 -4.557 3.011 1.00 97.06 90 LEU A C 1
ATOM 683 O O . LEU A 1 90 ? -0.848 -4.400 3.876 1.00 97.06 90 LEU A O 1
ATOM 687 N N . SER A 1 91 ? 1.276 -4.863 3.333 1.00 96.19 91 SER A N 1
ATOM 688 C CA . SER A 1 91 ? 1.711 -5.046 4.723 1.00 96.19 91 SER A CA 1
ATOM 689 C C . SER A 1 91 ? 1.521 -3.782 5.575 1.00 96.19 91 SER A C 1
ATOM 691 O O . SER A 1 91 ? 1.220 -3.885 6.763 1.00 96.19 91 SER A O 1
ATOM 693 N N . MET A 1 92 ? 1.633 -2.583 4.983 1.00 96.12 92 MET A N 1
ATOM 694 C CA . MET A 1 92 ? 1.358 -1.324 5.687 1.00 96.12 92 MET A CA 1
ATOM 695 C C . MET A 1 92 ? -0.118 -1.192 6.074 1.00 96.12 92 MET A C 1
ATOM 697 O O . MET A 1 92 ? -0.419 -0.519 7.056 1.00 96.12 92 MET A O 1
ATOM 701 N N . ILE A 1 93 ? -1.031 -1.826 5.338 1.00 95.69 93 ILE A N 1
ATOM 702 C CA . ILE A 1 93 ? -2.450 -1.888 5.697 1.00 95.69 93 ILE A CA 1
ATOM 703 C C . ILE A 1 93 ? -2.649 -2.967 6.761 1.00 95.69 93 ILE A C 1
ATOM 705 O O . ILE A 1 93 ? -3.058 -2.658 7.877 1.00 95.69 93 ILE A O 1
ATOM 709 N N . VAL A 1 94 ? -2.291 -4.214 6.449 1.00 94.81 94 VAL A N 1
ATOM 710 C CA . VAL A 1 94 ? -2.592 -5.386 7.290 1.00 94.81 94 VAL A CA 1
ATOM 711 C C . VAL A 1 94 ? -1.999 -5.266 8.694 1.00 94.81 94 VAL A C 1
ATOM 713 O O . VAL A 1 94 ? -2.677 -5.568 9.671 1.00 94.81 94 VAL A O 1
ATOM 716 N N . ASN A 1 95 ? -0.776 -4.747 8.827 1.00 94.19 95 ASN A N 1
ATOM 717 C CA . ASN A 1 95 ? -0.127 -4.602 10.135 1.00 94.19 95 ASN A CA 1
ATOM 718 C C . ASN A 1 95 ? -0.730 -3.486 11.006 1.00 94.19 95 ASN A C 1
ATOM 720 O O . ASN A 1 95 ? -0.365 -3.360 12.172 1.00 94.19 95 ASN A O 1
ATOM 724 N N . ASN A 1 96 ? -1.608 -2.650 10.446 1.00 94.75 96 ASN A N 1
ATOM 725 C CA . ASN A 1 96 ? -2.174 -1.477 11.112 1.00 94.75 96 ASN A CA 1
ATOM 726 C C . ASN A 1 96 ? -3.705 -1.533 11.224 1.00 94.75 96 ASN A C 1
ATOM 728 O O . ASN A 1 96 ? -4.335 -0.513 11.517 1.00 94.75 96 ASN A O 1
ATOM 732 N N . VAL A 1 97 ? -4.291 -2.718 11.037 1.00 94.00 97 VAL A N 1
ATOM 733 C CA . VAL A 1 97 ? -5.728 -2.990 11.150 1.00 94.00 97 VAL A CA 1
ATOM 734 C C . VAL A 1 97 ? -5.937 -4.150 12.129 1.00 94.00 97 VAL A C 1
ATOM 736 O O . VAL A 1 97 ? -5.318 -5.197 11.977 1.00 94.00 97 VAL A O 1
ATOM 739 N N . THR A 1 98 ? -6.792 -3.982 13.144 1.00 90.06 98 THR A N 1
ATOM 740 C CA . THR A 1 98 ? -6.959 -4.992 14.214 1.00 90.06 98 THR A CA 1
ATOM 741 C C . THR A 1 98 ? -7.665 -6.271 13.767 1.00 90.06 98 THR A C 1
ATOM 743 O O . THR A 1 98 ? -7.395 -7.335 14.310 1.00 90.06 98 THR A O 1
ATOM 746 N N . ASP A 1 99 ? -8.610 -6.158 12.835 1.00 89.38 99 ASP A N 1
ATOM 747 C CA . ASP A 1 99 ? -9.451 -7.263 12.368 1.00 89.38 99 ASP A CA 1
ATOM 748 C C . ASP A 1 99 ? -9.736 -7.080 10.875 1.00 89.38 99 ASP A C 1
ATOM 750 O O . ASP A 1 99 ? -10.783 -6.573 10.475 1.00 89.38 99 ASP A O 1
ATOM 754 N N . THR A 1 100 ? -8.752 -7.410 10.035 1.00 89.56 100 THR A N 1
ATOM 755 C CA . THR A 1 100 ? -8.864 -7.242 8.578 1.00 89.56 100 THR A CA 1
ATOM 756 C C . THR A 1 100 ? -10.045 -8.022 8.006 1.00 89.56 100 THR A C 1
ATOM 758 O O . THR A 1 100 ? -10.767 -7.493 7.166 1.00 89.56 100 THR A O 1
ATOM 761 N N . ALA A 1 101 ? -10.290 -9.239 8.500 1.00 89.56 101 ALA A N 1
ATOM 762 C CA . ALA A 1 101 ? -11.392 -10.083 8.051 1.00 89.56 101 ALA A CA 1
ATOM 763 C C . ALA A 1 101 ? -12.757 -9.530 8.486 1.00 89.56 101 ALA A C 1
ATOM 765 O O . ALA A 1 101 ? -13.651 -9.389 7.651 1.00 89.56 101 ALA A O 1
ATOM 766 N N . GLY A 1 102 ? -12.922 -9.172 9.764 1.00 89.56 102 GLY A N 1
ATOM 767 C CA . GLY A 1 102 ? -14.181 -8.624 10.275 1.00 89.56 102 GLY A CA 1
ATOM 768 C C . GLY A 1 102 ? -14.517 -7.233 9.734 1.00 89.56 102 GLY A C 1
ATOM 769 O O . GLY A 1 102 ? -15.691 -6.865 9.687 1.00 89.56 102 GLY A O 1
ATOM 770 N N . LEU A 1 103 ? -13.515 -6.481 9.270 1.00 90.19 103 LEU A N 1
ATOM 771 C CA . LEU A 1 103 ? -13.697 -5.197 8.587 1.00 90.19 103 LEU A CA 1
ATOM 772 C C . LEU A 1 103 ? -13.868 -5.326 7.065 1.00 90.19 103 LEU A C 1
ATOM 774 O O . LEU A 1 103 ? -14.112 -4.320 6.408 1.00 90.19 103 LEU A O 1
ATOM 778 N N . GLY A 1 104 ? -13.778 -6.536 6.501 1.00 90.50 104 GLY A N 1
ATOM 779 C CA . GLY A 1 104 ? -13.972 -6.768 5.065 1.00 90.50 104 GLY A CA 1
ATOM 780 C C . GLY A 1 104 ? -12.807 -6.310 4.181 1.00 90.50 104 GLY A C 1
ATOM 781 O O . GLY A 1 104 ? -13.004 -6.086 2.986 1.00 90.50 104 GLY A O 1
ATOM 782 N N . VAL A 1 105 ? -11.602 -6.184 4.746 1.00 92.62 105 VAL A N 1
ATOM 783 C CA . VAL A 1 105 ? -10.403 -5.782 4.004 1.00 92.62 105 VAL A CA 1
ATOM 784 C C . VAL A 1 105 ? -9.978 -6.904 3.057 1.00 92.62 105 VAL A C 1
ATOM 786 O O . VAL A 1 105 ? -9.728 -8.031 3.487 1.00 92.62 105 VAL A O 1
ATOM 789 N N . LYS A 1 106 ? -9.851 -6.595 1.765 1.00 93.75 106 LYS A N 1
ATOM 790 C CA . LYS A 1 106 ? -9.438 -7.548 0.724 1.00 93.75 106 LYS A CA 1
ATOM 791 C C . LYS A 1 106 ? -7.925 -7.755 0.741 1.00 93.75 106 LYS A C 1
ATOM 793 O O . LYS A 1 106 ? -7.187 -6.989 0.132 1.00 93.75 106 LYS A O 1
ATOM 798 N N . THR A 1 107 ? -7.451 -8.765 1.466 1.00 92.88 107 THR A N 1
ATOM 799 C CA . THR A 1 107 ? -6.010 -9.056 1.617 1.00 92.88 107 THR A CA 1
ATOM 800 C C . THR A 1 107 ? -5.466 -10.087 0.627 1.00 92.88 107 THR A C 1
ATOM 802 O O . THR A 1 107 ? -4.279 -10.392 0.661 1.00 92.88 107 THR A O 1
ATOM 805 N N . ASP A 1 108 ? -6.331 -10.674 -0.196 1.00 92.88 108 ASP A N 1
ATOM 806 C CA . ASP A 1 108 ? -6.007 -11.650 -1.242 1.00 92.88 108 ASP A CA 1
ATOM 807 C C . ASP A 1 108 ? -5.642 -11.003 -2.588 1.00 92.88 108 ASP A C 1
ATOM 809 O O . ASP A 1 108 ? -5.113 -11.679 -3.471 1.00 92.88 108 ASP A O 1
ATOM 813 N N . GLY A 1 109 ? -5.909 -9.704 -2.729 1.00 91.81 109 GLY A N 1
ATOM 814 C CA . GLY A 1 109 ? -5.592 -8.903 -3.905 1.00 91.81 109 GLY A CA 1
ATOM 815 C C . GLY A 1 109 ? -4.386 -7.982 -3.718 1.00 91.81 109 GLY A C 1
ATOM 816 O O . GLY A 1 109 ? -3.495 -8.214 -2.899 1.00 91.81 109 GLY A O 1
ATOM 817 N N . SER A 1 110 ? -4.379 -6.910 -4.501 1.00 96.19 110 SER A N 1
ATOM 818 C CA . SER A 1 110 ? -3.369 -5.850 -4.461 1.00 96.19 110 SER A CA 1
ATOM 819 C C . SER A 1 110 ? -3.511 -4.931 -3.244 1.00 96.19 110 SER A C 1
ATOM 821 O O . SER A 1 110 ? -4.579 -4.822 -2.628 1.00 96.19 110 SER A O 1
ATOM 823 N N . ALA A 1 111 ? -2.458 -4.170 -2.940 1.00 96.94 111 ALA A N 1
ATOM 824 C CA . ALA A 1 111 ? -2.535 -3.107 -1.939 1.00 96.94 111 ALA A CA 1
ATOM 825 C C . ALA A 1 111 ? -3.613 -2.063 -2.281 1.00 96.94 111 ALA A C 1
ATOM 827 O O . ALA A 1 111 ? -4.253 -1.519 -1.378 1.00 96.94 111 ALA A O 1
ATOM 828 N N . HIS A 1 112 ? -3.840 -1.816 -3.574 1.00 97.44 112 HIS A N 1
ATOM 829 C CA . HIS A 1 112 ? -4.910 -0.950 -4.055 1.00 97.44 112 HIS A CA 1
ATOM 830 C C . HIS A 1 112 ? -6.291 -1.488 -3.666 1.00 97.44 112 HIS A C 1
ATOM 832 O O . HIS A 1 112 ? -7.107 -0.754 -3.112 1.00 97.44 112 HIS A O 1
ATOM 838 N N . GLU A 1 113 ? -6.555 -2.773 -3.905 1.00 96.44 113 GLU A N 1
ATOM 839 C CA . GLU A 1 113 ? -7.838 -3.400 -3.563 1.00 96.44 113 GLU A CA 1
ATOM 840 C C . GLU A 1 113 ? -8.082 -3.417 -2.055 1.00 96.44 113 GLU A C 1
ATOM 842 O O . GLU A 1 113 ? -9.188 -3.091 -1.615 1.00 96.44 113 GLU A O 1
ATOM 847 N N . ALA A 1 114 ? -7.044 -3.710 -1.266 1.00 95.94 114 ALA A N 1
ATOM 848 C CA . ALA A 1 114 ? -7.104 -3.596 0.186 1.00 95.94 114 ALA A CA 1
ATOM 849 C C . ALA A 1 114 ? -7.441 -2.158 0.611 1.00 95.94 114 ALA A C 1
ATOM 851 O O . ALA A 1 114 ? -8.327 -1.952 1.439 1.00 95.94 114 ALA A O 1
ATOM 852 N N . TYR A 1 115 ? -6.797 -1.156 0.006 1.00 95.25 115 TYR A N 1
ATOM 853 C CA . TYR A 1 115 ? -7.043 0.257 0.298 1.00 95.25 115 TYR A CA 1
ATOM 854 C C . TYR A 1 115 ? -8.470 0.708 -0.038 1.00 95.25 115 TYR A C 1
ATOM 856 O O . TYR A 1 115 ? -9.072 1.437 0.746 1.00 95.25 115 TYR A O 1
ATOM 864 N N . GLN A 1 116 ? -9.031 0.246 -1.158 1.00 94.94 116 GLN A N 1
ATOM 865 C CA . GLN A 1 116 ? -10.418 0.535 -1.552 1.00 94.94 116 GLN A CA 1
ATOM 866 C C . GLN A 1 116 ? -11.463 -0.143 -0.651 1.00 94.94 116 GLN A C 1
ATOM 868 O O . GLN A 1 116 ? -12.623 0.260 -0.654 1.00 94.94 116 GLN A O 1
ATOM 873 N N . SER A 1 117 ? -11.074 -1.187 0.085 1.00 91.88 117 SER A N 1
ATOM 874 C CA . SER A 1 117 ? -11.969 -1.944 0.971 1.00 91.88 117 SER A CA 1
ATOM 875 C C . SER A 1 117 ? -11.987 -1.475 2.432 1.00 91.88 117 SER A C 1
ATOM 877 O O . SER A 1 117 ? -12.730 -2.047 3.225 1.00 91.88 117 SER A O 1
ATOM 879 N N . LEU A 1 118 ? -11.160 -0.485 2.792 1.00 87.62 118 LEU A N 1
ATOM 880 C CA . LEU A 1 118 ? -11.045 0.052 4.156 1.00 87.62 118 LEU A CA 1
ATOM 881 C C . LEU A 1 118 ? -12.157 1.041 4.539 1.00 87.62 118 LEU A C 1
ATOM 883 O O . LEU A 1 118 ? -12.703 1.723 3.644 1.00 87.62 118 LEU A O 1
#

Radius of gyration: 17.36 Å; chains: 1; bounding box: 39×28×55 Å